Protein AF-A0A182TD79-F1 (afdb_monomer)

Secondary structure (DSSP, 8-state):
---SEEEE-TTS-GGG-EEEE-TTTTGGGEEEESSSSS-EEEESS--GGG-EEEEEEE--SSSPPEEEEEEE------SEEEEEETT--B-SS------TT----EEEEEES--

Structure (mmCIF, N/CA/C/O backbone):
data_AF-A0A182TD79-F1
#
_entry.id   AF-A0A182TD79-F1
#
loop_
_atom_site.group_PDB
_atom_site.id
_atom_site.type_symbol
_atom_site.label_atom_id
_atom_site.label_alt_id
_atom_site.label_comp_id
_atom_site.label_asym_id
_atom_site.label_entity_id
_atom_site.label_seq_id
_atom_site.pdbx_PDB_ins_code
_atom_site.Cartn_x
_atom_site.Cartn_y
_atom_site.Cartn_z
_atom_site.occupancy
_atom_site.B_iso_or_equiv
_atom_site.auth_seq_id
_atom_site.auth_comp_id
_atom_site.auth_asym_id
_atom_site.auth_atom_id
_atom_site.pdbx_PDB_model_num
ATOM 1 N N . MET A 1 1 ? -2.567 4.414 -20.969 1.00 51.00 1 MET A N 1
ATOM 2 C CA . MET A 1 1 ? -2.167 3.953 -19.620 1.00 51.00 1 MET A CA 1
ATOM 3 C C . MET A 1 1 ? -0.853 4.638 -19.289 1.00 51.00 1 MET A C 1
ATOM 5 O O . MET A 1 1 ? 0.150 4.299 -19.904 1.00 51.00 1 MET A O 1
ATOM 9 N N . LEU A 1 2 ? -0.887 5.655 -18.428 1.00 68.44 2 LEU A N 1
ATOM 10 C CA . LEU A 1 2 ? 0.309 6.388 -18.006 1.00 68.44 2 LEU A CA 1
ATOM 11 C C . LEU A 1 2 ? 1.055 5.559 -16.950 1.00 68.44 2 LEU A C 1
ATOM 13 O O . LEU A 1 2 ? 0.424 4.877 -16.140 1.00 68.44 2 LEU A O 1
ATOM 17 N N . ALA A 1 3 ? 2.385 5.550 -17.004 1.00 79.69 3 ALA A N 1
ATOM 18 C CA . ALA A 1 3 ? 3.192 4.916 -15.967 1.00 79.69 3 ALA A CA 1
ATOM 19 C C . ALA A 1 3 ? 3.153 5.789 -14.705 1.00 79.69 3 ALA A C 1
ATOM 21 O O . ALA A 1 3 ? 3.222 7.005 -14.811 1.00 79.69 3 ALA A O 1
ATOM 22 N N . LYS A 1 4 ? 3.048 5.181 -13.518 1.00 89.00 4 LYS A N 1
ATOM 23 C CA . LYS A 1 4 ? 3.160 5.914 -12.242 1.00 89.00 4 LYS A CA 1
ATOM 24 C C . LYS A 1 4 ? 4.616 6.051 -11.781 1.00 89.00 4 LYS A C 1
ATOM 26 O O . LYS A 1 4 ? 4.961 7.017 -11.116 1.00 89.00 4 LYS A O 1
ATOM 31 N N . HIS A 1 5 ? 5.462 5.086 -12.146 1.00 93.25 5 HIS A N 1
ATOM 32 C CA . HIS A 1 5 ? 6.892 5.071 -11.852 1.00 93.25 5 HIS A CA 1
ATOM 33 C C . HIS A 1 5 ? 7.648 4.292 -12.941 1.00 93.25 5 HIS A C 1
ATOM 35 O O . HIS A 1 5 ? 7.112 3.330 -13.500 1.00 93.25 5 HIS A O 1
ATOM 41 N N . SER A 1 6 ? 8.890 4.678 -13.236 1.00 93.94 6 SER A N 1
ATOM 42 C CA . SER A 1 6 ? 9.790 3.974 -14.155 1.00 93.94 6 SER A CA 1
ATOM 43 C C . SER A 1 6 ? 11.220 3.943 -13.619 1.00 93.94 6 SER A C 1
ATOM 45 O O . SER A 1 6 ? 11.656 4.868 -12.936 1.00 93.94 6 SER A O 1
ATOM 47 N N . TYR A 1 7 ? 11.940 2.868 -13.933 1.00 93.75 7 TYR A N 1
ATOM 48 C CA . TYR A 1 7 ? 13.345 2.684 -13.585 1.00 93.75 7 TYR A CA 1
ATOM 49 C C . TYR A 1 7 ? 14.041 1.948 -14.736 1.00 93.75 7 TYR A C 1
ATOM 51 O O . TYR A 1 7 ? 13.679 0.816 -15.056 1.00 93.75 7 TYR A O 1
ATOM 59 N N . ASP A 1 8 ? 15.003 2.601 -15.386 1.00 92.06 8 ASP A N 1
ATOM 60 C CA . ASP A 1 8 ? 15.676 2.129 -16.597 1.00 92.06 8 ASP A CA 1
ATOM 61 C C . ASP A 1 8 ? 17.201 2.143 -16.435 1.00 92.06 8 ASP A C 1
ATO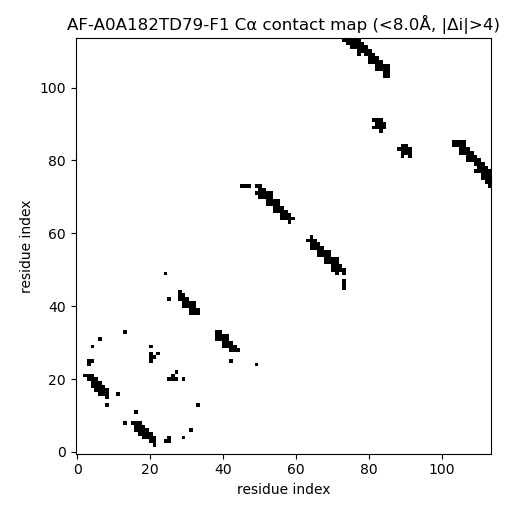M 63 O O . ASP A 1 8 ? 17.828 3.176 -16.187 1.00 92.06 8 ASP A O 1
ATOM 67 N N . VAL A 1 9 ? 17.800 0.967 -16.617 1.00 92.19 9 VAL A N 1
ATOM 68 C CA . VAL A 1 9 ? 19.246 0.717 -16.520 1.00 92.19 9 VAL A CA 1
ATOM 69 C C . VAL A 1 9 ? 19.847 0.216 -17.834 1.00 92.19 9 VAL A C 1
ATOM 71 O O . VAL A 1 9 ? 20.997 -0.217 -17.868 1.00 92.19 9 VAL A O 1
ATOM 74 N N . ARG A 1 10 ? 19.100 0.246 -18.943 1.00 89.50 10 ARG A N 1
ATOM 75 C CA . ARG A 1 10 ? 19.590 -0.258 -20.234 1.00 89.50 10 ARG A CA 1
ATOM 76 C C . ARG A 1 10 ? 20.803 0.554 -20.693 1.00 89.50 10 ARG A C 1
ATOM 78 O O . ARG A 1 10 ? 20.733 1.771 -20.847 1.00 89.50 10 ARG A O 1
ATOM 85 N N . GLY A 1 11 ? 21.928 -0.137 -20.889 1.00 88.00 11 GLY A N 1
ATOM 86 C CA . GLY A 1 11 ? 23.207 0.477 -21.264 1.00 88.00 11 GLY A CA 1
ATOM 87 C C . GLY A 1 11 ? 23.874 1.295 -20.150 1.00 88.00 11 GLY A C 1
ATOM 88 O O . GLY A 1 11 ? 24.727 2.129 -20.447 1.00 88.00 11 GLY A O 1
ATOM 89 N N . ARG A 1 12 ? 23.476 1.115 -18.880 1.00 90.00 12 ARG A N 1
ATOM 90 C CA . ARG A 1 12 ? 23.947 1.918 -17.738 1.00 90.00 12 ARG A CA 1
ATOM 91 C C . ARG A 1 12 ? 24.215 1.046 -16.512 1.00 90.00 12 ARG A C 1
ATOM 93 O O . ARG A 1 12 ? 23.658 -0.035 -16.362 1.00 90.00 12 ARG A O 1
ATOM 100 N N . GLN A 1 13 ? 25.057 1.538 -15.605 1.00 86.81 13 GLN A N 1
ATOM 101 C CA . GLN A 1 13 ? 25.163 0.968 -14.258 1.00 86.81 13 GLN A CA 1
ATOM 102 C C . GLN A 1 13 ? 23.918 1.337 -13.437 1.00 86.81 13 GLN A C 1
ATOM 104 O O . GLN A 1 13 ? 23.336 2.399 -13.657 1.00 86.81 13 GLN A O 1
ATOM 109 N N . PHE A 1 14 ? 23.554 0.516 -12.445 1.00 84.06 14 PHE A N 1
ATOM 110 C CA . PHE A 1 14 ? 22.419 0.782 -11.544 1.00 84.06 14 PHE A CA 1
ATOM 111 C C . PHE A 1 14 ? 22.503 2.147 -10.843 1.00 84.06 14 PHE A C 1
ATOM 113 O O . PHE A 1 14 ? 21.488 2.810 -10.655 1.00 84.06 14 PHE A O 1
ATOM 120 N N . SER A 1 15 ? 23.715 2.608 -10.521 1.00 84.50 15 SER A N 1
ATOM 121 C CA . SER A 1 15 ? 23.970 3.929 -9.926 1.00 84.50 15 SER A CA 1
ATOM 122 C C . SER A 1 15 ? 23.631 5.108 -10.847 1.00 84.50 15 SER A C 1
ATOM 124 O O . SER A 1 15 ? 23.512 6.234 -10.378 1.00 84.50 15 SER A O 1
ATOM 126 N N . LYS A 1 16 ? 23.481 4.865 -12.154 1.00 89.81 16 LYS A N 1
ATOM 127 C CA . LYS A 1 16 ? 23.172 5.866 -13.189 1.00 89.81 16 LYS A CA 1
ATOM 128 C C . LYS A 1 16 ? 21.837 5.584 -13.883 1.00 89.81 16 LYS A C 1
ATOM 130 O O . LYS A 1 16 ? 21.642 5.983 -15.036 1.00 89.81 16 LYS A O 1
ATOM 135 N N . ALA A 1 17 ? 20.952 4.847 -13.213 1.00 91.19 17 ALA A N 1
ATOM 136 C CA . ALA A 1 17 ? 19.623 4.556 -13.722 1.00 91.19 17 ALA A CA 1
ATOM 137 C C . ALA A 1 17 ? 18.862 5.850 -14.032 1.00 91.19 17 ALA A C 1
ATOM 139 O O . ALA A 1 17 ? 18.935 6.820 -13.277 1.00 91.19 17 ALA A O 1
ATOM 140 N N . LEU A 1 18 ? 18.107 5.850 -15.130 1.00 91.88 18 LEU A N 1
ATOM 141 C CA . LEU A 1 18 ? 17.059 6.845 -15.318 1.00 91.88 18 LEU A CA 1
ATOM 142 C C . LEU A 1 18 ? 15.850 6.392 -14.530 1.00 91.88 18 LEU A C 1
ATOM 144 O O . LEU A 1 18 ? 15.386 5.267 -14.700 1.00 91.88 18 LEU A O 1
ATOM 148 N N . TYR A 1 19 ? 15.329 7.269 -13.693 1.00 91.81 19 TYR A N 1
ATOM 149 C CA . TYR A 1 19 ? 14.102 7.007 -12.971 1.00 91.81 19 TYR A CA 1
ATOM 150 C C . TYR A 1 19 ? 13.170 8.197 -13.102 1.00 91.81 19 TYR A C 1
ATOM 152 O O . TYR A 1 19 ? 13.597 9.332 -13.320 1.00 91.81 19 TYR A O 1
ATOM 160 N N . TRP A 1 20 ? 11.880 7.913 -13.006 1.00 92.06 20 TRP A N 1
ATOM 161 C CA . TRP A 1 20 ? 10.847 8.931 -13.058 1.00 92.06 20 TRP A CA 1
ATOM 162 C C . TRP A 1 20 ? 9.630 8.464 -12.274 1.00 92.06 20 TRP A C 1
ATOM 164 O O . TRP A 1 20 ? 9.284 7.283 -12.309 1.00 92.06 20 TRP A O 1
ATOM 174 N N . SER A 1 21 ? 8.986 9.406 -11.596 1.00 93.94 21 SER A N 1
ATOM 175 C CA . SER A 1 21 ? 7.777 9.197 -10.812 1.00 93.94 21 SER A CA 1
ATOM 176 C C . SER A 1 21 ? 6.773 10.287 -11.169 1.00 93.94 21 SER A C 1
ATOM 178 O O . SER A 1 21 ? 7.119 11.470 -11.181 1.00 93.94 21 SER A O 1
ATOM 180 N N . GLU A 1 22 ? 5.546 9.887 -11.483 1.00 93.50 22 GLU A N 1
ATOM 181 C CA . GLU A 1 22 ? 4.458 10.794 -11.850 1.00 93.50 22 GLU A CA 1
ATOM 182 C C . GLU A 1 22 ? 4.029 11.611 -10.623 1.00 93.50 22 GLU A C 1
ATOM 184 O O . GLU A 1 22 ? 3.671 11.038 -9.590 1.00 93.50 22 GLU A O 1
ATOM 189 N N . THR A 1 23 ? 4.050 12.944 -10.726 1.00 90.62 23 THR A N 1
ATOM 190 C CA . THR A 1 23 ? 3.786 13.856 -9.595 1.00 90.62 23 THR A CA 1
ATOM 191 C C . THR A 1 23 ? 2.357 13.755 -9.088 1.00 90.62 23 THR A C 1
ATOM 193 O O . THR A 1 23 ? 2.134 13.843 -7.885 1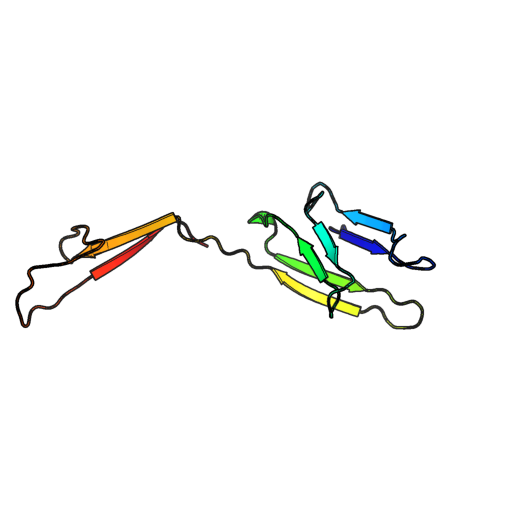.00 90.62 23 THR A O 1
ATOM 196 N N . SER A 1 24 ? 1.409 13.520 -9.995 1.00 89.44 24 SER A N 1
ATOM 197 C CA . SER A 1 24 ? -0.009 13.328 -9.680 1.00 89.44 24 SER A CA 1
ATOM 198 C C . SER A 1 24 ? -0.334 11.957 -9.071 1.00 89.44 24 SER A C 1
ATOM 200 O O . SER A 1 24 ? -1.448 11.752 -8.599 1.00 89.44 24 SER A O 1
ATOM 202 N N . ALA A 1 25 ? 0.619 11.019 -9.074 1.00 89.75 25 ALA A N 1
ATOM 203 C CA . ALA A 1 25 ? 0.469 9.704 -8.462 1.00 89.75 25 ALA A CA 1
ATOM 204 C C . ALA A 1 25 ? 1.324 9.595 -7.190 1.00 89.75 25 ALA A C 1
ATOM 206 O O . ALA A 1 25 ? 0.914 10.007 -6.107 1.00 89.75 25 ALA A O 1
ATOM 207 N N . PHE A 1 26 ? 2.535 9.048 -7.303 1.00 92.00 26 PHE A N 1
ATOM 208 C CA . PHE A 1 26 ? 3.406 8.859 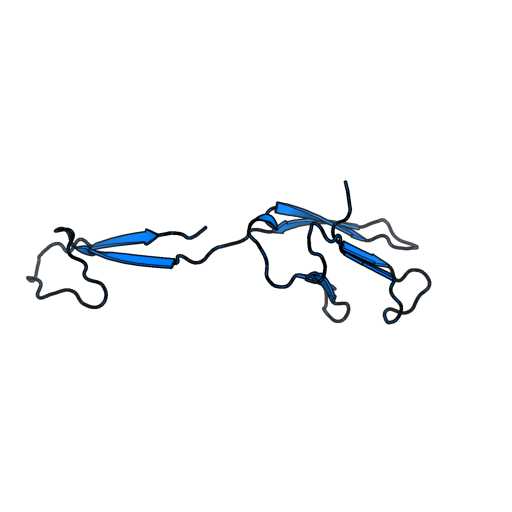-6.144 1.00 92.00 26 PHE A CA 1
ATOM 209 C C . PHE A 1 26 ? 4.316 10.058 -5.878 1.00 92.00 26 PHE A C 1
ATOM 211 O O . PHE A 1 26 ? 4.743 10.267 -4.742 1.00 92.00 26 PHE A O 1
ATOM 218 N N . GLY A 1 27 ? 4.625 10.848 -6.909 1.00 91.00 27 GLY A N 1
ATOM 219 C CA . GLY A 1 27 ? 5.569 11.953 -6.822 1.00 91.00 27 GLY A CA 1
ATOM 220 C C . GLY A 1 27 ? 6.879 11.519 -6.150 1.00 91.00 27 GLY A C 1
ATOM 221 O O . GLY A 1 27 ? 7.421 10.470 -6.506 1.00 91.00 27 GLY A O 1
ATOM 222 N N . PRO A 1 28 ? 7.395 12.273 -5.167 1.00 93.62 28 PRO A N 1
ATOM 223 C CA . PRO A 1 28 ? 8.666 11.958 -4.516 1.00 93.62 28 PRO A CA 1
ATOM 224 C C . PRO A 1 28 ? 8.598 10.761 -3.554 1.00 93.62 28 PRO A C 1
ATOM 226 O O . PRO A 1 28 ? 9.636 10.328 -3.067 1.00 93.62 28 PRO A O 1
ATOM 229 N N . ARG A 1 29 ? 7.405 10.225 -3.261 1.00 95.19 29 ARG A N 1
ATOM 230 C CA . ARG A 1 29 ? 7.222 9.147 -2.276 1.00 95.19 29 ARG A CA 1
ATOM 231 C C . ARG A 1 29 ? 7.641 7.773 -2.791 1.00 95.19 29 ARG A C 1
ATOM 233 O O . ARG A 1 29 ? 7.753 6.852 -1.993 1.00 95.19 29 ARG A O 1
ATOM 240 N N . ALA A 1 30 ? 7.825 7.613 -4.102 1.00 94.62 30 ALA A N 1
ATOM 241 C CA . ALA A 1 30 ? 8.185 6.336 -4.708 1.00 94.62 30 ALA A CA 1
ATOM 242 C C . ALA A 1 30 ? 9.658 6.280 -5.114 1.00 94.62 30 ALA A C 1
ATOM 244 O O . ALA A 1 30 ? 10.166 7.184 -5.778 1.00 94.62 30 ALA A O 1
A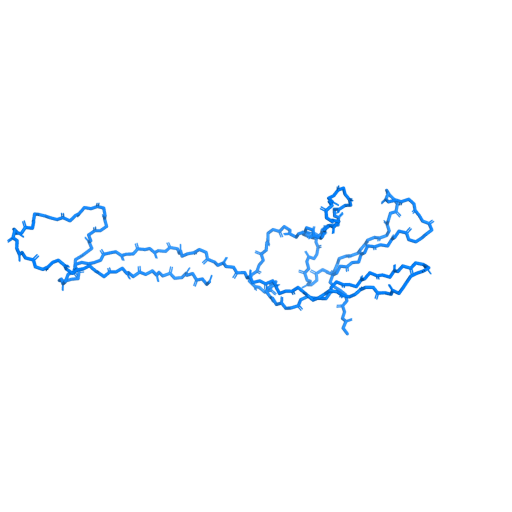TOM 245 N N . TYR A 1 31 ? 10.318 5.175 -4.777 1.00 92.44 31 TYR A N 1
ATOM 246 C CA . TYR A 1 31 ? 11.692 4.886 -5.179 1.00 92.44 31 TYR A CA 1
ATOM 247 C C . TYR A 1 31 ? 11.904 3.385 -5.371 1.00 92.44 31 TYR A C 1
ATOM 249 O O . TYR A 1 31 ? 11.297 2.544 -4.707 1.00 92.44 31 TYR A O 1
ATOM 257 N N . PHE A 1 32 ? 12.778 3.031 -6.312 1.00 92.31 32 PHE A N 1
ATOM 258 C CA . PHE A 1 32 ? 13.057 1.636 -6.636 1.00 92.31 32 PHE A CA 1
ATOM 259 C C . PHE A 1 32 ? 14.263 1.114 -5.854 1.00 92.31 32 PHE A C 1
ATOM 261 O O . PHE A 1 32 ? 15.368 1.648 -5.952 1.00 92.31 32 PHE A O 1
ATOM 268 N N . VAL A 1 33 ? 14.051 0.041 -5.098 1.00 92.00 33 VAL A N 1
ATOM 269 C CA . VAL A 1 33 ? 15.058 -0.613 -4.265 1.00 92.00 33 VAL A CA 1
ATOM 270 C C . VAL A 1 33 ? 15.632 -1.802 -5.030 1.00 92.00 33 VAL A C 1
ATOM 272 O O . VAL A 1 33 ? 14.972 -2.821 -5.232 1.00 92.00 33 VAL A O 1
ATOM 275 N N . THR A 1 34 ? 16.886 -1.676 -5.466 1.00 89.25 34 THR A N 1
ATOM 276 C CA . THR A 1 34 ? 17.581 -2.700 -6.267 1.00 89.25 34 THR A CA 1
ATOM 277 C C . THR A 1 34 ? 18.286 -3.763 -5.432 1.00 89.25 34 THR A C 1
ATOM 279 O O . THR A 1 34 ? 18.582 -4.839 -5.946 1.00 89.25 34 THR A O 1
ATOM 282 N N . ILE A 1 35 ? 18.570 -3.476 -4.157 1.00 89.06 35 ILE A N 1
ATOM 283 C CA . ILE A 1 35 ? 19.298 -4.391 -3.266 1.00 89.06 35 ILE A CA 1
ATOM 284 C C . ILE A 1 35 ? 18.411 -5.518 -2.720 1.00 89.06 35 ILE A C 1
ATOM 286 O O . ILE A 1 35 ? 18.918 -6.566 -2.318 1.00 89.06 35 ILE A O 1
ATOM 290 N N . SER A 1 36 ? 17.089 -5.326 -2.717 1.00 89.31 36 SER A N 1
ATOM 291 C CA . SER A 1 36 ? 16.141 -6.344 -2.273 1.00 89.31 36 SER A CA 1
ATOM 292 C C . SER A 1 36 ? 16.056 -7.487 -3.291 1.00 89.31 36 SER A C 1
ATOM 294 O O . SER A 1 36 ? 16.253 -7.299 -4.493 1.00 89.31 36 SER A O 1
ATOM 296 N N . LYS A 1 37 ? 15.761 -8.703 -2.819 1.00 88.88 37 LYS A N 1
ATOM 297 C CA . LYS A 1 37 ? 15.533 -9.878 -3.673 1.00 88.88 37 LYS A CA 1
ATOM 298 C C . LYS A 1 37 ? 14.133 -10.439 -3.387 1.00 88.88 37 LYS A C 1
ATOM 300 O O . LYS A 1 37 ? 13.972 -11.082 -2.353 1.00 88.88 37 LYS A O 1
ATOM 305 N N . PRO A 1 38 ? 13.140 -10.221 -4.272 1.00 87.62 38 PRO A N 1
ATOM 306 C CA . PRO A 1 38 ? 13.216 -9.479 -5.539 1.00 87.62 38 PRO A CA 1
ATOM 307 C C . PRO A 1 38 ? 13.377 -7.960 -5.345 1.00 87.62 38 PRO A C 1
ATOM 309 O O . PRO A 1 38 ? 13.071 -7.423 -4.279 1.00 87.62 38 PRO A O 1
ATOM 312 N N . ALA A 1 39 ? 13.844 -7.267 -6.389 1.00 89.81 39 ALA A N 1
ATOM 313 C CA . ALA A 1 39 ? 13.867 -5.804 -6.417 1.00 89.81 39 ALA A CA 1
ATOM 314 C C . ALA A 1 39 ? 12.432 -5.264 -6.308 1.00 89.81 39 ALA A C 1
ATOM 316 O O . ALA A 1 39 ? 11.514 -5.830 -6.911 1.00 89.81 39 ALA A O 1
ATOM 317 N N . ALA A 1 40 ? 12.237 -4.195 -5.541 1.00 91.44 40 ALA A N 1
ATOM 318 C CA . ALA A 1 40 ? 10.911 -3.715 -5.168 1.00 91.44 40 ALA A CA 1
ATOM 319 C C . ALA A 1 40 ? 10.749 -2.213 -5.412 1.00 91.44 40 ALA A C 1
ATOM 321 O O . ALA A 1 40 ? 11.701 -1.442 -5.320 1.00 91.44 40 ALA A O 1
ATOM 322 N N . LEU A 1 41 ? 9.517 -1.794 -5.698 1.00 93.19 41 LEU A N 1
ATOM 323 C CA . LEU A 1 41 ? 9.125 -0.391 -5.626 1.00 93.19 41 LEU A CA 1
ATOM 324 C C . LEU A 1 41 ? 8.681 -0.104 -4.191 1.00 93.19 41 LEU A C 1
ATOM 326 O O . LEU A 1 41 ? 7.705 -0.697 -3.737 1.00 93.19 41 LEU A O 1
ATOM 330 N N . SER A 1 42 ? 9.391 0.783 -3.502 1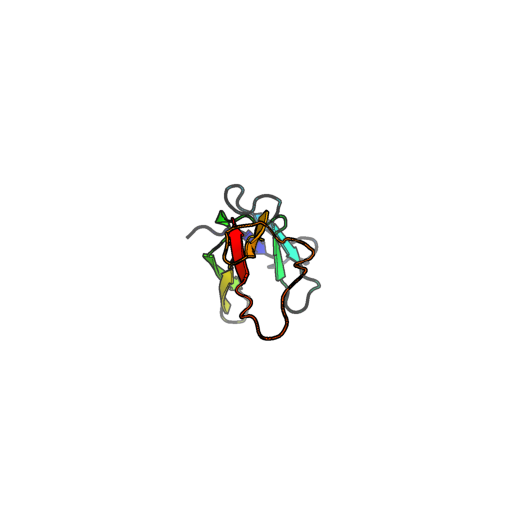.00 94.25 42 SER A N 1
ATOM 331 C CA . SER A 1 42 ? 8.961 1.311 -2.210 1.00 94.25 42 SER A CA 1
ATOM 332 C C . SER A 1 42 ? 8.134 2.570 -2.435 1.00 94.25 42 SER A C 1
ATOM 334 O O . SER A 1 42 ? 8.480 3.379 -3.300 1.00 94.25 42 SER A O 1
ATOM 336 N N . VAL A 1 43 ? 7.044 2.717 -1.685 1.00 95.25 43 VAL A N 1
ATOM 337 C CA . VAL A 1 43 ? 6.189 3.906 -1.703 1.00 95.25 43 VAL A CA 1
ATOM 338 C C . VAL A 1 43 ? 5.914 4.311 -0.261 1.00 95.25 43 VAL A C 1
ATOM 340 O O . VAL A 1 43 ? 5.242 3.590 0.473 1.00 95.25 43 VAL A O 1
ATOM 343 N N . ASP A 1 44 ? 6.438 5.464 0.137 1.00 95.62 44 ASP A N 1
ATOM 344 C CA . ASP A 1 44 ? 6.273 5.989 1.488 1.00 95.62 44 ASP A CA 1
ATOM 345 C C . ASP A 1 44 ? 4.921 6.707 1.644 1.00 95.62 44 ASP A C 1
ATOM 347 O O . ASP A 1 44 ? 4.340 7.216 0.679 1.00 95.62 44 ASP A O 1
ATOM 351 N N . ASN A 1 45 ? 4.431 6.789 2.887 1.00 94.12 45 ASN A N 1
ATOM 352 C CA . ASN A 1 45 ? 3.208 7.515 3.251 1.00 94.12 45 ASN A CA 1
ATOM 353 C C . ASN A 1 45 ? 2.020 7.191 2.319 1.00 94.12 45 ASN A C 1
ATOM 355 O O . ASN A 1 45 ? 1.498 8.077 1.636 1.00 94.12 45 ASN A O 1
ATOM 359 N N . ILE A 1 46 ? 1.661 5.905 2.238 1.00 94.31 46 ILE A N 1
ATOM 360 C CA . ILE A 1 46 ? 0.551 5.399 1.417 1.00 94.31 46 ILE A CA 1
ATOM 361 C C . ILE A 1 46 ? -0.750 6.137 1.748 1.00 94.31 46 ILE A C 1
ATOM 363 O O . ILE A 1 46 ? -1.085 6.327 2.915 1.00 94.31 46 ILE A O 1
ATOM 367 N N . GLN A 1 47 ? -1.479 6.528 0.706 1.00 93.62 47 GLN A N 1
ATOM 368 C CA . GLN A 1 47 ? -2.778 7.193 0.796 1.00 93.62 47 GLN A CA 1
ATOM 369 C C . GLN A 1 47 ? -3.905 6.251 0.362 1.00 93.62 47 GLN A C 1
ATOM 371 O O . GLN A 1 47 ? -3.675 5.297 -0.376 1.00 93.62 47 GLN A O 1
ATOM 376 N N . LEU A 1 48 ? -5.145 6.536 0.770 1.00 92.81 48 LEU A N 1
ATOM 377 C CA . LEU A 1 48 ? -6.321 5.754 0.357 1.00 92.81 48 LEU A CA 1
ATOM 378 C C . LEU A 1 48 ? -6.484 5.687 -1.169 1.00 92.81 48 LEU A C 1
ATOM 380 O O . LEU A 1 48 ? -6.803 4.627 -1.702 1.00 92.81 48 LEU A O 1
ATOM 384 N N . ASP A 1 49 ? -6.192 6.784 -1.867 1.00 92.81 49 ASP A N 1
ATOM 385 C CA . ASP A 1 49 ? -6.270 6.869 -3.332 1.00 92.81 49 ASP A CA 1
ATOM 386 C C . ASP A 1 49 ? -5.147 6.093 -4.048 1.00 92.81 49 ASP A C 1
ATOM 388 O O . ASP A 1 49 ? -5.189 5.907 -5.268 1.00 92.81 49 ASP A O 1
ATOM 392 N N . ASP A 1 50 ? -4.139 5.614 -3.308 1.00 93.81 50 ASP A N 1
ATOM 393 C CA . ASP A 1 50 ? -3.134 4.703 -3.853 1.00 93.81 50 ASP A CA 1
ATOM 394 C C . ASP A 1 50 ? -3.709 3.280 -4.030 1.00 93.81 50 ASP A C 1
ATOM 396 O O . ASP A 1 50 ? -3.117 2.483 -4.760 1.00 93.81 50 ASP A O 1
ATOM 400 N N . GLU A 1 51 ? -4.853 2.942 -3.421 1.00 95.31 51 GLU A N 1
ATOM 401 C CA . GLU A 1 51 ? -5.504 1.634 -3.553 1.00 95.31 51 GLU A CA 1
ATOM 402 C C . GLU A 1 51 ? -5.852 1.291 -5.010 1.00 95.31 51 GLU A C 1
ATOM 404 O O . GLU A 1 51 ? -6.335 2.116 -5.787 1.00 95.31 51 GLU A O 1
ATOM 409 N N . GLY A 1 52 ? -5.629 0.032 -5.391 1.00 94.81 52 GLY A N 1
ATOM 410 C CA . GLY A 1 52 ? -6.065 -0.488 -6.680 1.00 94.81 52 GLY A CA 1
ATOM 411 C C . GLY A 1 52 ? -5.130 -1.525 -7.287 1.00 94.81 52 GLY A C 1
ATOM 412 O O . GLY A 1 52 ? -4.179 -2.011 -6.673 1.00 94.81 52 GLY A O 1
ATOM 413 N N . VAL A 1 53 ? -5.407 -1.872 -8.545 1.00 95.38 53 VAL A N 1
ATOM 414 C CA . VAL A 1 53 ? -4.644 -2.885 -9.283 1.00 95.38 53 VAL A CA 1
ATOM 415 C C . VAL A 1 53 ? -3.530 -2.236 -10.100 1.00 95.38 53 VAL A C 1
ATOM 417 O O . VAL A 1 53 ? -3.765 -1.490 -11.050 1.00 95.38 53 VAL A O 1
ATOM 420 N N . TYR A 1 54 ? -2.296 -2.596 -9.772 1.00 93.56 54 TYR A N 1
ATOM 421 C CA . TYR A 1 54 ? -1.076 -2.154 -10.428 1.00 93.56 54 TYR A CA 1
ATOM 422 C C . TYR A 1 54 ? -0.567 -3.195 -11.416 1.00 93.56 54 TYR A C 1
ATOM 424 O O . TYR A 1 54 ? -0.728 -4.403 -11.234 1.00 93.56 54 TYR A O 1
ATOM 432 N N . ARG A 1 55 ? 0.116 -2.718 -12.459 1.00 94.38 55 ARG A N 1
ATOM 433 C CA . ARG A 1 55 ? 0.863 -3.567 -13.387 1.00 94.38 55 ARG A CA 1
ATOM 434 C C . ARG A 1 55 ? 2.345 -3.225 -13.326 1.00 94.38 55 ARG A C 1
ATOM 436 O O . ARG A 1 55 ? 2.741 -2.147 -13.756 1.00 94.38 55 ARG A O 1
ATOM 443 N N . CYS A 1 56 ? 3.153 -4.173 -12.867 1.00 93.06 56 CYS A N 1
ATOM 444 C CA . CYS A 1 56 ? 4.603 -4.113 -12.989 1.00 93.06 56 CYS A CA 1
ATOM 445 C C . CYS A 1 56 ? 5.012 -4.736 -14.329 1.00 93.06 56 CYS A C 1
ATOM 447 O O . CYS A 1 56 ? 4.705 -5.900 -14.591 1.00 93.06 56 CYS A O 1
ATOM 449 N N . ARG A 1 57 ? 5.669 -3.952 -15.187 1.00 94.31 57 ARG A N 1
ATOM 450 C CA . ARG A 1 57 ? 6.204 -4.388 -16.481 1.00 94.31 57 ARG A CA 1
ATOM 451 C C . ARG A 1 57 ? 7.724 -4.316 -16.424 1.00 94.31 57 ARG A C 1
ATOM 453 O O . ARG A 1 57 ? 8.265 -3.262 -16.109 1.00 94.31 57 ARG A O 1
ATOM 460 N N . VAL A 1 58 ? 8.391 -5.409 -16.779 1.00 92.62 58 VAL A N 1
ATOM 461 C CA . VAL A 1 58 ? 9.853 -5.487 -16.843 1.00 92.62 58 VAL A CA 1
ATOM 462 C C . VAL A 1 58 ? 10.259 -5.914 -18.243 1.00 92.62 58 VAL A C 1
ATOM 464 O O . VAL A 1 58 ? 9.942 -7.025 -18.668 1.00 92.62 58 VAL A O 1
ATOM 467 N N . ASP A 1 59 ? 10.947 -5.029 -18.957 1.00 92.19 59 ASP A N 1
ATOM 468 C CA . ASP A 1 59 ? 11.484 -5.301 -20.287 1.00 92.19 59 ASP A CA 1
ATOM 469 C C . ASP A 1 59 ? 12.951 -5.746 -20.173 1.00 92.19 59 ASP A C 1
ATOM 471 O O . ASP A 1 59 ? 13.782 -5.039 -19.600 1.00 92.19 59 ASP A O 1
ATOM 475 N N . PHE A 1 60 ? 13.274 -6.916 -20.726 1.00 90.50 60 PHE A N 1
ATOM 476 C CA . PHE A 1 60 ? 14.637 -7.449 -20.784 1.00 90.50 60 PHE A CA 1
ATOM 477 C C . PHE A 1 60 ? 15.204 -7.300 -22.197 1.00 90.50 60 PHE A C 1
ATOM 479 O O . PHE A 1 60 ? 14.459 -7.271 -23.171 1.00 90.50 60 PHE A O 1
ATOM 486 N N . GLN A 1 61 ? 16.531 -7.241 -22.322 1.00 88.88 61 GLN A N 1
ATOM 487 C CA . GLN A 1 61 ? 17.181 -7.115 -23.632 1.00 88.88 61 GLN A CA 1
ATOM 488 C C . GLN A 1 61 ? 17.034 -8.386 -24.483 1.00 88.88 61 GLN A C 1
ATOM 490 O O . GLN A 1 61 ? 16.694 -8.305 -25.656 1.00 88.88 61 GLN A O 1
ATOM 495 N N . ASN A 1 62 ? 17.266 -9.553 -23.872 1.00 92.06 62 ASN A N 1
ATOM 496 C CA . ASN A 1 62 ? 17.340 -10.849 -24.561 1.00 92.06 62 ASN A CA 1
ATOM 497 C C . ASN A 1 62 ? 16.270 -11.834 -24.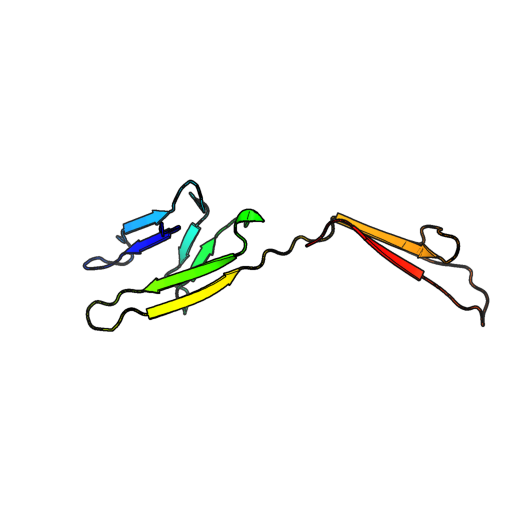069 1.00 92.06 62 ASN A C 1
ATOM 499 O O . ASN A 1 62 ? 16.419 -13.048 -24.190 1.00 92.06 62 ASN A O 1
ATOM 503 N N . SER A 1 63 ? 15.224 -11.346 -23.410 1.00 94.06 63 SER A N 1
ATOM 504 C CA . SER A 1 63 ? 14.169 -12.196 -22.861 1.00 94.06 63 SER A CA 1
ATOM 505 C C . SER A 1 63 ? 12.813 -11.508 -22.982 1.00 94.06 63 SER A C 1
ATOM 507 O O . SER A 1 63 ? 12.761 -10.278 -23.013 1.00 94.06 63 SER A O 1
ATOM 509 N N . PRO A 1 64 ? 11.709 -12.271 -23.035 1.00 95.38 64 PRO A N 1
ATOM 510 C CA . PRO A 1 64 ? 10.376 -11.690 -23.109 1.00 95.38 64 PRO A CA 1
ATOM 511 C C . PRO A 1 64 ? 10.072 -10.764 -21.928 1.00 95.38 64 PRO A C 1
ATOM 513 O O . PRO A 1 64 ? 10.481 -11.023 -20.792 1.00 95.38 64 PRO A O 1
ATOM 516 N N . THR A 1 65 ? 9.294 -9.715 -22.193 1.00 95.06 65 THR A N 1
ATOM 517 C CA . THR A 1 65 ? 8.772 -8.810 -21.167 1.00 95.06 65 THR A CA 1
ATOM 518 C C . THR A 1 65 ? 7.953 -9.582 -20.136 1.00 95.06 65 THR A C 1
ATOM 520 O O . THR A 1 65 ? 7.005 -10.292 -20.479 1.00 95.06 65 THR A O 1
ATOM 523 N N . ARG A 1 66 ? 8.261 -9.389 -18.854 1.00 93.94 66 ARG A N 1
ATOM 524 C CA . ARG A 1 66 ? 7.465 -9.942 -17.752 1.00 93.94 66 ARG A CA 1
ATOM 525 C C . ARG A 1 66 ? 6.444 -8.918 -17.284 1.00 93.94 66 ARG A C 1
ATOM 527 O O . ARG A 1 66 ? 6.752 -7.735 -17.157 1.00 93.94 66 ARG A O 1
ATOM 534 N N . ASN A 1 67 ? 5.224 -9.381 -17.031 1.00 94.44 67 ASN A N 1
ATOM 535 C CA . ASN A 1 67 ? 4.142 -8.561 -16.504 1.00 94.44 67 ASN A CA 1
ATOM 536 C C . ASN A 1 67 ? 3.593 -9.214 -15.237 1.00 94.44 67 ASN A C 1
ATOM 538 O O . ASN A 1 67 ? 3.223 -10.384 -15.258 1.00 94.44 67 ASN A O 1
ATOM 542 N N . HIS A 1 68 ? 3.492 -8.439 -14.164 1.00 93.12 68 HIS A N 1
ATOM 543 C CA . HIS A 1 68 ? 2.857 -8.849 -12.917 1.00 93.12 68 HIS A CA 1
ATOM 544 C C . HIS A 1 68 ? 1.704 -7.904 -12.606 1.00 93.12 68 HIS A C 1
ATOM 546 O O . HIS A 1 68 ? 1.832 -6.689 -12.768 1.00 93.12 68 HIS A O 1
ATOM 552 N N . ARG A 1 69 ? 0.577 -8.464 -12.165 1.00 95.06 69 ARG A N 1
ATOM 553 C CA . ARG A 1 69 ? -0.530 -7.696 -11.593 1.00 95.06 69 ARG A CA 1
ATOM 554 C C . ARG A 1 69 ? -0.441 -7.778 -10.077 1.00 95.06 69 ARG A C 1
ATOM 556 O O . ARG A 1 69 ? -0.300 -8.872 -9.543 1.00 95.06 69 ARG A O 1
ATOM 563 N N . ILE A 1 70 ? -0.512 -6.631 -9.417 1.00 93.38 70 ILE A N 1
ATOM 564 C CA . ILE A 1 70 ? -0.472 -6.505 -7.960 1.00 93.38 70 ILE A CA 1
ATOM 565 C C . ILE A 1 70 ? -1.751 -5.800 -7.526 1.00 93.38 70 ILE A C 1
ATOM 567 O O . ILE A 1 70 ? -2.085 -4.766 -8.095 1.00 93.38 70 ILE A O 1
ATOM 571 N N . ASN A 1 71 ? -2.462 -6.352 -6.548 1.00 96.75 71 ASN A N 1
ATOM 572 C CA . ASN A 1 71 ? -3.572 -5.658 -5.905 1.00 96.75 71 ASN A CA 1
ATOM 573 C C . ASN A 1 71 ? -3.050 -4.992 -4.628 1.00 96.75 71 ASN A C 1
ATOM 575 O O . ASN A 1 71 ? -2.613 -5.695 -3.719 1.00 96.75 71 ASN A O 1
ATOM 579 N N . LEU A 1 72 ? -3.043 -3.662 -4.592 1.00 94.50 72 LEU A N 1
ATOM 580 C CA . LEU A 1 72 ? -2.714 -2.895 -3.397 1.00 94.50 72 LEU A CA 1
ATOM 581 C C . LEU A 1 72 ? -4.022 -2.557 -2.691 1.00 94.50 72 LEU A C 1
ATOM 583 O O . LEU A 1 72 ? -4.831 -1.831 -3.256 1.00 94.50 72 LEU A O 1
ATOM 587 N N . THR A 1 73 ? -4.209 -3.075 -1.480 1.00 95.75 73 THR A N 1
ATOM 588 C CA . THR A 1 73 ? -5.329 -2.736 -0.591 1.00 95.75 73 THR A CA 1
ATOM 589 C C . THR A 1 73 ? -4.798 -1.886 0.552 1.00 95.75 73 THR A C 1
ATOM 591 O O . THR A 1 73 ? -3.783 -2.243 1.151 1.00 95.75 73 THR A O 1
ATOM 594 N N . VAL A 1 74 ? -5.452 -0.759 0.830 1.00 95.38 74 VAL A N 1
ATOM 595 C CA . VAL A 1 74 ? -5.019 0.185 1.864 1.00 95.38 74 VAL A CA 1
ATOM 596 C C . VAL A 1 74 ? -5.983 0.092 3.036 1.00 95.38 74 VAL A C 1
ATOM 598 O O . VAL A 1 74 ? -7.148 0.465 2.920 1.00 95.38 74 VAL A O 1
ATOM 601 N N . THR A 1 75 ? -5.483 -0.406 4.164 1.00 93.94 75 THR A N 1
ATOM 602 C CA . THR A 1 75 ? -6.255 -0.532 5.403 1.00 93.94 75 THR A CA 1
ATOM 603 C C . THR A 1 75 ? -6.110 0.715 6.260 1.00 93.94 75 THR A C 1
ATOM 605 O O . THR A 1 75 ? -4.998 1.226 6.423 1.00 93.94 75 THR A O 1
ATOM 608 N N . VAL A 1 76 ? -7.208 1.163 6.860 1.00 93.00 76 VAL A N 1
ATOM 609 C CA . VAL A 1 76 ? -7.219 2.290 7.801 1.00 93.00 76 VAL A CA 1
ATOM 610 C C . VAL A 1 76 ? -7.561 1.758 9.189 1.00 93.00 76 VAL A C 1
ATOM 612 O O . VAL A 1 76 ? -8.616 1.137 9.344 1.00 93.00 76 VAL A O 1
ATOM 615 N N . PRO A 1 77 ? -6.704 1.972 10.206 1.00 92.19 77 PRO A N 1
ATOM 616 C CA . PRO A 1 77 ? -7.020 1.548 11.561 1.00 92.19 77 PRO A CA 1
ATOM 617 C C . PRO A 1 77 ? -8.238 2.321 12.081 1.00 92.19 77 PRO A C 1
ATOM 619 O O . PRO A 1 77 ? -8.377 3.509 11.778 1.00 92.19 77 PRO A O 1
ATOM 622 N N . PRO A 1 78 ? -9.108 1.681 12.877 1.00 94.12 78 PRO A N 1
ATOM 623 C CA . PRO A 1 78 ? -10.211 2.386 13.503 1.00 94.12 78 PRO A CA 1
ATOM 624 C C . PRO A 1 78 ? -9.685 3.469 14.444 1.00 94.12 78 PRO A C 1
ATOM 626 O O . PRO A 1 78 ? -8.708 3.260 15.164 1.00 94.12 78 PRO A O 1
ATOM 629 N N .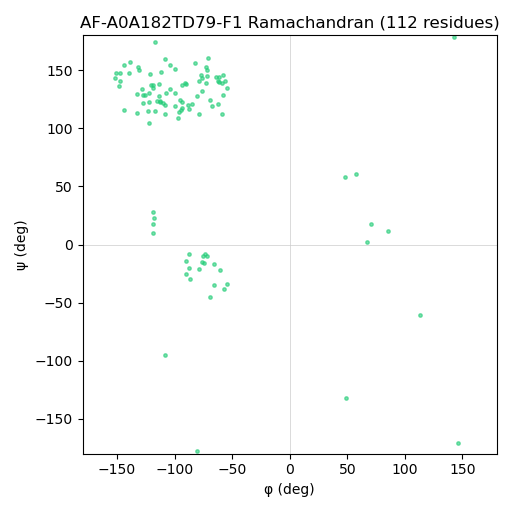 HIS A 1 79 ? -10.346 4.622 14.457 1.00 93.06 79 HIS A N 1
ATOM 630 C CA . HIS A 1 79 ? -9.973 5.724 15.345 1.00 93.06 79 HIS A CA 1
ATOM 631 C C . HIS A 1 79 ? -10.685 5.658 16.699 1.00 93.06 79 HIS A C 1
ATOM 633 O O . HIS A 1 79 ? -10.302 6.371 17.624 1.00 93.06 79 HIS A O 1
ATOM 639 N N . GLN A 1 80 ? -11.727 4.834 16.822 1.00 92.50 80 GLN A N 1
ATOM 640 C CA . GLN A 1 80 ? -12.502 4.721 18.049 1.00 92.50 80 GLN A CA 1
ATOM 641 C C . GLN A 1 80 ? -13.060 3.305 18.223 1.00 92.50 80 GLN A C 1
ATOM 643 O O . GLN A 1 80 ? -13.580 2.705 17.282 1.00 92.50 80 GLN A O 1
ATOM 648 N N . ILE A 1 81 ? -12.952 2.790 19.448 1.00 92.38 81 ILE A N 1
ATOM 649 C CA . ILE A 1 81 ? -13.515 1.514 19.894 1.00 92.38 81 ILE A CA 1
ATOM 650 C C . ILE A 1 81 ? -14.317 1.816 21.154 1.00 92.38 81 ILE A C 1
ATOM 652 O O . ILE A 1 81 ? -13.801 2.465 22.062 1.00 92.38 81 ILE A O 1
ATOM 656 N N . LEU A 1 82 ? -15.568 1.376 21.181 1.00 92.25 82 LEU A N 1
ATOM 657 C CA . LEU A 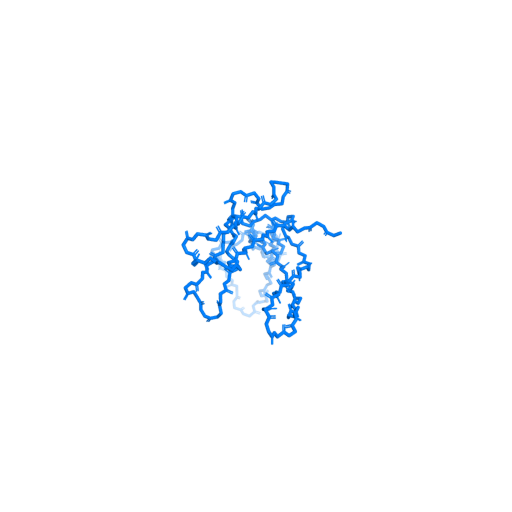1 82 ? -16.503 1.600 22.273 1.00 92.25 82 LEU A CA 1
ATOM 658 C C . LEU A 1 82 ? -17.094 0.254 22.680 1.00 92.25 82 LEU A C 1
ATOM 660 O O . LEU A 1 82 ? -17.478 -0.537 21.816 1.00 92.25 82 LEU A O 1
ATOM 664 N N . VAL A 1 83 ? -17.155 -0.019 23.979 1.00 94.31 83 VAL A N 1
ATOM 665 C CA . VAL A 1 83 ? -17.732 -1.262 24.499 1.00 94.31 83 VAL A CA 1
ATOM 666 C C . VAL A 1 83 ? -18.866 -0.910 25.440 1.00 94.31 83 VAL A C 1
ATOM 668 O O . VAL A 1 83 ? -18.649 -0.204 26.418 1.00 94.31 83 VAL A O 1
ATOM 671 N N . TYR A 1 84 ? -20.058 -1.424 25.154 1.00 94.12 84 TYR A N 1
ATOM 672 C CA . TYR A 1 84 ? -21.263 -1.149 25.926 1.00 94.12 84 TYR A CA 1
ATOM 673 C C . TYR A 1 84 ? -21.885 -2.426 26.482 1.00 94.12 84 TYR A C 1
ATOM 675 O O . TYR A 1 84 ? -21.840 -3.471 25.830 1.00 94.12 84 TYR A O 1
ATOM 683 N N . ASP A 1 85 ? -22.492 -2.345 27.662 1.00 91.50 85 ASP A N 1
ATOM 684 C CA . ASP A 1 85 ? -23.308 -3.428 28.214 1.00 91.50 85 ASP A CA 1
ATOM 685 C C . ASP A 1 85 ? -24.732 -3.459 27.616 1.00 91.50 85 ASP A C 1
ATOM 687 O O . ASP A 1 85 ? -25.092 -2.659 26.746 1.00 91.50 85 ASP A O 1
ATOM 691 N N . ALA A 1 86 ? -25.572 -4.383 28.092 1.00 88.81 86 ALA A N 1
ATOM 692 C CA . ALA A 1 86 ? -26.963 -4.520 27.652 1.00 88.81 86 ALA A CA 1
ATOM 693 C C . ALA A 1 86 ? -27.837 -3.273 27.909 1.00 88.81 86 ALA A C 1
ATOM 695 O O . ALA A 1 86 ? -28.866 -3.106 27.256 1.00 88.81 86 ALA A O 1
ATOM 696 N N . SER A 1 87 ? -27.450 -2.411 28.854 1.00 88.50 87 SER A N 1
ATOM 697 C CA . SER A 1 87 ? -28.142 -1.155 29.167 1.00 88.50 87 SER A CA 1
ATOM 698 C C . SER A 1 87 ? -27.669 0.022 28.304 1.00 88.50 87 SER A C 1
ATOM 700 O O . SER A 1 87 ? -28.288 1.087 28.323 1.00 88.50 87 SER A O 1
ATOM 702 N N . GLY A 1 88 ? -26.602 -0.173 27.519 1.00 88.44 88 GLY A N 1
ATOM 703 C CA . GLY A 1 88 ? -25.942 0.871 26.739 1.00 88.44 88 GLY A CA 1
ATOM 704 C C . GLY A 1 88 ? -24.894 1.660 27.529 1.00 88.44 88 GLY A C 1
ATOM 705 O O . GLY A 1 88 ? -24.442 2.702 27.051 1.00 88.44 88 GLY A O 1
ATOM 706 N N . LEU A 1 89 ? -24.505 1.201 28.723 1.00 89.19 89 LEU A N 1
ATOM 707 C CA . LEU A 1 89 ? -23.462 1.838 29.525 1.00 89.19 89 LEU A CA 1
ATOM 708 C C . LEU A 1 89 ? -22.087 1.514 28.947 1.00 89.19 89 LEU A C 1
ATOM 710 O O . LEU A 1 89 ? -21.792 0.353 28.677 1.00 89.19 89 LEU A O 1
ATOM 714 N N . ASP A 1 90 ? -21.242 2.534 28.786 1.00 90.62 90 ASP A N 1
ATOM 715 C CA . ASP A 1 90 ? -19.848 2.349 28.380 1.00 90.62 90 ASP A CA 1
ATOM 716 C C . ASP A 1 90 ? -19.069 1.648 29.500 1.00 90.62 90 ASP A C 1
ATOM 718 O O . ASP A 1 90 ? -18.964 2.152 30.619 1.00 90.62 90 ASP A O 1
ATOM 722 N N . VAL A 1 91 ? -18.535 0.475 29.181 1.00 92.12 91 VAL A N 1
ATOM 723 C CA . VAL A 1 91 ? -17.786 -0.402 30.088 1.00 92.12 91 VAL A CA 1
ATOM 724 C C . VAL A 1 91 ? -16.351 -0.606 29.605 1.00 92.12 91 VAL A C 1
ATOM 726 O O . VAL A 1 91 ? -15.718 -1.631 29.871 1.00 92.12 91 VAL A O 1
ATOM 729 N N . THR A 1 92 ? -15.810 0.371 28.875 1.00 86.94 92 THR A N 1
ATOM 730 C CA . THR A 1 92 ? -14.422 0.344 28.419 1.00 86.94 92 THR A CA 1
ATOM 731 C C . THR A 1 92 ? -13.471 0.258 29.622 1.00 86.94 92 THR A C 1
ATOM 733 O O . THR A 1 92 ? -13.343 1.190 30.413 1.00 86.94 92 THR A O 1
ATOM 736 N N . GLY A 1 93 ? -12.780 -0.878 29.760 1.00 84.12 93 GLY A N 1
ATOM 737 C CA . GLY A 1 93 ? -11.775 -1.130 30.799 1.00 84.12 93 GLY A CA 1
ATOM 738 C C . GLY A 1 93 ? -12.180 -2.204 31.808 1.00 84.12 93 GLY A C 1
ATOM 739 O O . GLY A 1 93 ? -11.490 -3.217 31.912 1.00 84.12 93 GLY A O 1
ATOM 740 N N . ALA A 1 94 ? -13.276 -2.007 32.542 1.00 86.12 94 ALA A N 1
ATOM 741 C CA . ALA A 1 94 ? -13.752 -2.968 33.536 1.00 86.12 94 ALA A CA 1
ATOM 742 C C . ALA A 1 94 ?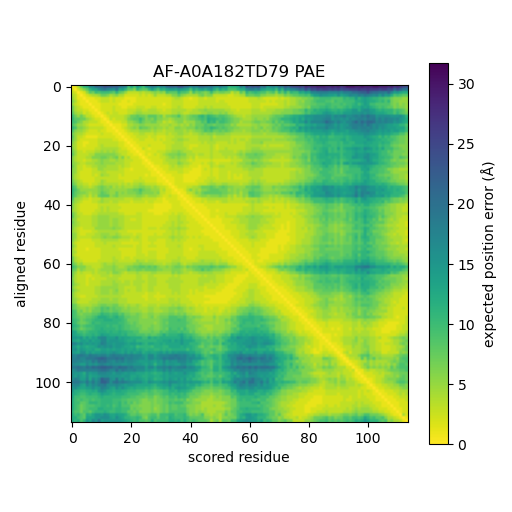 -15.280 -2.968 33.634 1.00 86.12 94 ALA A C 1
ATOM 744 O O . ALA A 1 94 ? -15.909 -1.913 33.623 1.00 86.12 94 ALA A O 1
ATOM 745 N N . ILE A 1 95 ? -15.853 -4.162 33.787 1.00 86.38 95 ILE A N 1
ATOM 746 C CA . ILE A 1 95 ? -17.285 -4.377 33.985 1.00 86.38 95 ILE A CA 1
ATOM 747 C C . ILE A 1 95 ? -17.541 -5.048 35.335 1.00 86.38 95 ILE A C 1
ATOM 749 O O . ILE A 1 95 ? -16.829 -5.977 35.719 1.00 86.38 95 ILE A O 1
ATOM 753 N N . GLY A 1 96 ? -18.565 -4.580 36.047 1.00 82.94 96 GLY A N 1
ATOM 754 C CA . GLY A 1 96 ? -19.053 -5.200 37.274 1.00 82.94 96 GLY A CA 1
ATOM 755 C C . GLY A 1 96 ? -19.496 -4.195 38.339 1.00 82.94 96 GLY A C 1
ATOM 756 O O . GLY A 1 96 ? -19.369 -2.985 38.139 1.00 82.94 96 GLY A O 1
ATOM 757 N N . PRO A 1 97 ? -19.991 -4.687 39.490 1.00 87.19 97 PRO A N 1
ATOM 758 C CA . PRO A 1 97 ? -20.161 -6.102 39.852 1.00 87.19 97 PRO A CA 1
ATOM 759 C C . PRO A 1 97 ? -21.300 -6.791 39.077 1.00 87.19 97 PRO A C 1
ATOM 761 O O . PRO A 1 97 ? -22.308 -6.165 38.770 1.00 87.19 97 PRO A O 1
ATOM 764 N N . LEU A 1 98 ? -21.125 -8.077 38.760 1.00 87.62 98 LEU A N 1
ATOM 765 C CA . LEU A 1 98 ? -22.109 -8.920 38.065 1.00 87.62 98 LEU A CA 1
ATOM 766 C C . LEU A 1 98 ? -22.633 -9.990 39.030 1.00 87.62 98 LEU A C 1
ATOM 768 O O . LEU A 1 98 ? -21.886 -10.431 39.907 1.00 87.62 98 LEU A O 1
ATOM 772 N N . GLN A 1 99 ? -23.889 -10.412 38.879 1.00 90.88 99 GLN A N 1
ATOM 773 C CA . GLN A 1 99 ? -24.392 -11.583 39.597 1.00 90.88 99 GLN A CA 1
ATOM 774 C C . GLN A 1 99 ? -23.871 -12.871 38.958 1.00 90.88 99 GLN A C 1
ATOM 776 O O . GLN A 1 99 ? -23.740 -12.978 37.740 1.00 90.88 99 GLN A O 1
ATOM 781 N N . GLU A 1 100 ? -23.574 -13.858 39.801 1.00 92.19 100 GLU A N 1
ATOM 782 C CA . GLU A 1 100 ? -23.333 -15.222 39.337 1.00 92.19 100 GLU A CA 1
ATOM 783 C C . GLU A 1 100 ? -24.603 -15.761 38.656 1.00 92.19 100 GLU A C 1
ATOM 785 O O . GLU A 1 100 ? -25.715 -15.422 39.060 1.00 92.19 100 GLU A O 1
ATOM 790 N N . ASP A 1 101 ? -24.416 -16.563 37.605 1.00 92.44 101 ASP A N 1
ATOM 791 C CA . ASP A 1 101 ? -25.458 -17.112 36.720 1.00 92.44 101 ASP A CA 1
ATOM 792 C C . ASP A 1 101 ? -26.221 -16.108 35.826 1.00 92.44 101 ASP A C 1
ATOM 794 O O . ASP A 1 101 ? -27.068 -16.526 35.030 1.00 92.44 101 ASP A O 1
ATOM 798 N N . ASP A 1 102 ? -25.887 -14.811 35.859 1.00 89.62 102 ASP A N 1
ATOM 799 C CA . ASP A 1 102 ? -26.455 -13.829 34.926 1.00 89.62 102 ASP A CA 1
ATOM 800 C C . ASP A 1 102 ? -25.829 -13.903 33.522 1.00 89.62 102 ASP A C 1
ATOM 802 O O . ASP A 1 102 ? -24.630 -14.124 33.330 1.00 89.62 102 ASP A O 1
ATOM 806 N N . ASN A 1 103 ? -26.655 -13.632 32.506 1.00 89.56 103 ASN A N 1
ATOM 807 C CA . ASN A 1 103 ? -26.198 -13.520 31.123 1.00 89.56 103 ASN A CA 1
ATOM 808 C C . ASN A 1 103 ? -25.553 -12.152 30.874 1.00 89.56 103 ASN A C 1
ATOM 810 O O . ASN A 1 103 ? -26.236 -11.129 30.814 1.00 89.56 103 ASN A O 1
ATOM 814 N N . LEU A 1 104 ? -24.242 -12.143 30.641 1.00 89.56 104 LEU A N 1
ATOM 815 C CA . LEU A 1 104 ? -23.511 -10.946 30.244 1.00 89.56 104 LEU A CA 1
ATOM 816 C C . LEU A 1 104 ? -23.586 -10.728 28.724 1.00 89.56 104 LEU A C 1
ATOM 818 O O . LEU A 1 104 ? -23.109 -11.556 27.947 1.00 89.56 104 LEU A O 1
ATOM 822 N N . VAL A 1 105 ? -24.118 -9.578 28.298 1.00 91.50 105 VAL A N 1
ATOM 823 C CA . VAL A 1 105 ? -24.114 -9.143 26.892 1.00 91.50 105 VAL A CA 1
ATOM 824 C C . VAL A 1 105 ? -23.268 -7.883 26.754 1.00 91.50 105 VAL A C 1
ATOM 826 O O . VAL A 1 105 ? -23.538 -6.874 27.402 1.00 91.50 105 VAL A O 1
ATOM 829 N N . LEU A 1 106 ? -22.258 -7.952 25.887 1.00 93.19 106 LEU A N 1
ATOM 830 C CA . LEU A 1 106 ? -21.386 -6.836 25.535 1.00 93.19 106 LEU A CA 1
ATOM 831 C C . LEU A 1 106 ? -21.500 -6.544 24.042 1.00 93.19 106 LEU A C 1
ATOM 833 O O . LEU A 1 106 ? -21.422 -7.453 23.215 1.00 93.19 106 LEU A O 1
ATOM 837 N N . THR A 1 107 ? -21.629 -5.268 23.703 1.00 94.50 107 THR A N 1
ATOM 838 C CA . THR A 1 107 ? -21.624 -4.777 22.326 1.00 94.50 107 THR A CA 1
ATOM 839 C C . THR A 1 107 ? -20.345 -3.993 22.086 1.00 94.50 107 THR A C 1
ATOM 841 O O . THR A 1 107 ? -20.079 -3.016 22.778 1.00 94.50 107 THR A O 1
ATOM 844 N N . CYS A 1 108 ? -19.557 -4.412 21.098 1.00 93.50 108 CYS A N 1
ATOM 845 C CA . CYS A 1 108 ? -18.381 -3.675 20.648 1.00 93.50 108 CYS A CA 1
ATOM 846 C C . CYS A 1 108 ? -18.733 -2.888 19.385 1.00 93.50 108 CYS A C 1
ATOM 848 O O . CYS A 1 108 ? -19.095 -3.474 18.363 1.00 93.50 108 CYS A O 1
ATOM 850 N N . GLU A 1 109 ? -18.615 -1.567 19.456 1.00 93.44 109 GLU A N 1
ATOM 851 C CA . GLU A 1 109 ? -18.773 -0.669 18.323 1.00 93.44 109 GLU A CA 1
ATOM 852 C C . GLU A 1 109 ? -17.405 -0.103 17.927 1.00 93.44 109 GLU A C 1
ATOM 854 O O . GLU A 1 109 ? -16.725 0.561 18.709 1.00 93.44 109 GLU A O 1
ATOM 859 N N . VAL A 1 110 ? -16.995 -0.358 16.685 1.00 94.19 110 VAL A N 1
ATOM 860 C CA . VAL A 1 110 ? -15.720 0.108 16.132 1.00 94.19 110 VAL A CA 1
ATOM 861 C C . VAL A 1 110 ? -16.006 1.125 15.035 1.00 94.19 110 VAL A C 1
ATOM 863 O O . VAL A 1 110 ? -16.716 0.821 14.076 1.00 94.19 110 VAL A O 1
ATOM 866 N N . ARG A 1 111 ? -15.452 2.335 15.159 1.00 93.75 111 ARG A N 1
ATOM 867 C CA . ARG A 1 111 ? -15.696 3.440 14.224 1.00 93.75 111 ARG A CA 1
ATOM 868 C C . ARG A 1 111 ? -14.451 3.825 13.432 1.00 93.75 111 ARG A C 1
ATOM 870 O O . ARG A 1 111 ? -13.340 3.930 13.952 1.00 93.75 111 ARG A O 1
ATOM 877 N N . GLY A 1 112 ? -14.702 4.073 12.146 1.00 86.31 112 GLY A N 1
ATOM 878 C CA . GLY A 1 112 ? -13.790 4.649 11.161 1.00 86.31 112 GLY A CA 1
ATOM 879 C C . GLY A 1 112 ? -12.481 3.910 10.947 1.00 86.31 112 GLY A C 1
ATOM 880 O O . GLY A 1 112 ? -11.420 4.507 11.105 1.00 86.31 112 GLY A O 1
ATOM 881 N N . GLY A 1 113 ? -12.593 2.655 10.519 1.00 88.12 113 GLY A N 1
ATOM 882 C CA . GLY A 1 113 ? -11.553 1.932 9.796 1.00 88.12 113 GLY A CA 1
ATOM 883 C C . GLY A 1 113 ? -12.024 1.549 8.388 1.00 88.12 113 GLY A C 1
ATOM 884 O O . GLY A 1 113 ? -13.189 1.762 8.037 1.00 88.12 113 GLY A O 1
ATOM 885 N N . LYS A 1 114 ? -11.110 0.992 7.597 1.00 86.81 114 LYS A N 1
ATOM 886 C CA . LYS A 1 114 ? -11.350 0.429 6.263 1.00 86.81 114 LYS A CA 1
ATOM 887 C C . LYS A 1 114 ? -10.491 -0.816 6.086 1.00 86.81 114 LYS A C 1
ATOM 889 O O . LYS A 1 114 ? -9.302 -0.739 6.474 1.00 86.81 114 LYS A O 1
#

Radius of gyration: 24.59 Å; Cα contacts (8 Å, |Δi|>4): 149; chains: 1; bounding box: 53×31×64 Å

Solvent-accessible surface area (backbone atoms only — not comparable to full-atom values): 7464 Å² total; per-residue (Å²): 137,83,74,52,63,51,80,47,42,87,97,47,55,78,95,64,43,51,69,50,49,32,68,92,67,51,21,90,39,46,50,77,41,75,87,46,91,73,63,42,79,47,64,56,86,81,50,74,87,67,44,44,79,45,75,52,76,48,81,50,95,92,48,80,68,46,76,45,82,43,79,45,82,64,74,42,73,59,80,43,78,46,36,22,40,82,87,67,49,80,40,75,91,67,81,73,93,75,66,86,95,60,88,85,53,76,47,78,50,77,42,69,55,85

Organism: NCBI:txid34690

Mean predicted aligned error: 6.72 Å

InterPro domains:
  IPR007110 Immunoglobulin-like domain [PS50835] (18-73)
  IPR013783 Immunoglobulin-like fold [G3DSA:2.60.40.10] (5-83)
  IPR036179 Immunoglobulin-like domain superfamily [SSF48726] (19-81)

Sequence (114 aa):
MLAKHSYDVRGRQFSKALYWSETSAFGPRAYFVTISKPAALSVDNIQLDDEGVYRCRVDFQNSPTRNHRINLTVTVPPHQILVYDASGLDVTGAIGPLQEDDNLVLTCEVRGGK

Nearest PDB structures (foldseek):
  1cdc-assembly1_A  TM=4.918E-01  e=3.236E+00  Rattus norvegicus

pLDDT: mean 91.0, std 5.32, range [51.0, 96.75]

Foldseek 3Di:
DDDQKDWAAVVHDSVPIDIDGDCVAQNPQWDWAVVDVVTDIGGPPDDQVNFAKDWDWDDDPPDDIDIDIDGDHDKFAFPDKFKAWPVRDTQPPHDDDDDPPDDTDMDIDTHDID